Protein AF-Q3MB25-F1 (afdb_monomer)

pLDDT: mean 75.44, std 18.16, range [34.62, 94.38]

Mean predicted aligned error: 10.09 Å

Solvent-accessible surface area (backbone atoms only — not comparable to full-atom values): 7029 Å² total; per-residue (Å²): 132,76,85,50,101,57,42,62,75,59,91,94,47,81,44,76,67,53,75,90,72,52,74,90,86,73,50,79,89,77,48,92,72,77,48,47,64,58,55,35,47,52,38,37,42,17,49,75,78,54,63,23,58,60,38,27,6,58,48,37,59,70,45,51,79,49,38,59,51,14,46,55,48,26,54,54,50,20,56,52,20,60,78,68,69,37,58,73,62,20,53,51,26,43,50,50,59,70,45,37,70,59,19,53,51,52,18,51,54,53,56,63,66,65,69,73,78,83,79,78,126

Secondary structure (DSSP, 8-state):
---BTTEEEETTEEEEPPGGGS-TT--TTT-TT--HHHHHHHHHHHHHHSSTHHHHHHHHHHHTHHHHHHHHHHHHHHHHHHHHT-HHHHHHHHHHHHHHHHHHHHHHHHHHTSSSTTS--

Organism: Trichormus variabilis (strain ATCC 29413 / PCC 7937) (NCBI:txid240292)

Nearest PDB structures (foldseek):
  8gjg-assembly1_A  TM=4.219E-01  e=2.592E+00  synthetic construct
  8xyv-assembly2_B  TM=5.209E-01  e=5.152E+00  synthetic construct

Foldseek 3Di:
DDPPVQWDDDPNDTDGDDLVSDDPPDDLVPDPSDDLVVLLSQLLCCCPPNVRLLSSLVSCLRCPPSNVVNLVVLVVVLVVCVVVVVVVSNVSSVSCNVSVVVSPVSNVVVVVVPPDPVPPD

Radius of gyration: 15.9 Å; Cα contacts (8 Å, |Δi|>4): 115; chains: 1; bounding box: 48×32×44 Å

Sequence (121 aa):
MVDAGILTAKAGKVRLLRRNELPTDWNPQTDNRLPVWEATQHMIRELQDGAGNQGAANLLCQLGTIGEAARELAYRLYNICDRKGWAAEGVAYNSLVISWPEISRLSAETQEKTPVQMALL

Structure (mmCIF, N/CA/C/O backbone):
data_AF-Q3MB25-F1
#
_entry.id   AF-Q3MB25-F1
#
loop_
_atom_site.group_PDB
_atom_site.id
_atom_site.type_symbol
_atom_site.label_atom_id
_atom_site.label_alt_id
_atom_site.label_comp_id
_atom_site.label_asym_id
_atom_site.label_entity_id
_atom_site.label_seq_id
_atom_site.pdbx_PDB_ins_code
_atom_site.Cartn_x
_atom_site.Cartn_y
_atom_site.Cartn_z
_atom_site.occupancy
_atom_site.B_iso_or_equiv
_atom_site.auth_seq_id
_atom_site.auth_comp_id
_atom_site.auth_asym_id
_atom_site.auth_atom_id
_atom_site.pdbx_PDB_model_num
ATOM 1 N N . MET A 1 1 ? -10.160 -21.891 -18.064 1.00 39.44 1 MET A N 1
ATOM 2 C CA . MET A 1 1 ? -9.517 -20.561 -18.027 1.00 39.44 1 MET A CA 1
ATOM 3 C C . MET A 1 1 ? -9.598 -20.105 -16.584 1.00 39.44 1 MET A C 1
ATOM 5 O O . MET A 1 1 ? -10.708 -20.038 -16.076 1.00 39.44 1 MET A O 1
ATOM 9 N N . VAL A 1 2 ? -8.471 -19.989 -15.877 1.00 36.84 2 VAL A N 1
ATOM 10 C CA . VAL A 1 2 ? -8.494 -19.672 -14.440 1.00 36.84 2 VAL A CA 1
ATOM 11 C C . VAL A 1 2 ? -8.505 -18.155 -14.315 1.00 36.84 2 VAL A C 1
ATOM 13 O O . VAL A 1 2 ? -7.462 -17.518 -14.416 1.00 36.84 2 VAL A O 1
ATOM 16 N N . ASP A 1 3 ? -9.703 -17.593 -14.200 1.00 41.19 3 ASP A N 1
ATOM 17 C CA . ASP A 1 3 ? -9.914 -16.169 -13.962 1.00 41.19 3 ASP A CA 1
ATOM 18 C C . ASP A 1 3 ? -9.861 -15.922 -12.447 1.00 41.19 3 ASP A C 1
ATOM 20 O O . ASP A 1 3 ? -10.858 -15.916 -11.719 1.00 41.19 3 ASP A O 1
ATOM 24 N N . ALA A 1 4 ? -8.633 -15.864 -11.940 1.00 43.25 4 ALA A N 1
ATOM 25 C CA . ALA A 1 4 ? -8.349 -15.189 -10.688 1.00 43.25 4 ALA A CA 1
ATOM 26 C C . ALA A 1 4 ? -7.919 -13.785 -11.107 1.00 43.25 4 ALA A C 1
ATOM 28 O O . ALA A 1 4 ? -6.877 -13.680 -11.753 1.00 43.25 4 ALA A O 1
ATOM 29 N N . GLY A 1 5 ? -8.719 -12.756 -10.800 1.00 50.81 5 GLY A N 1
ATOM 30 C CA . GLY A 1 5 ? -8.612 -11.345 -11.230 1.00 50.81 5 GLY A CA 1
ATOM 31 C C . GLY A 1 5 ? -7.305 -10.597 -10.916 1.00 50.81 5 GLY A C 1
ATOM 32 O O . GLY A 1 5 ? -7.287 -9.383 -10.860 1.00 50.81 5 GLY A O 1
ATOM 33 N N . ILE A 1 6 ? -6.209 -11.333 -10.750 1.00 47.66 6 ILE A N 1
ATOM 34 C CA . ILE A 1 6 ? -4.871 -10.960 -10.302 1.00 47.66 6 ILE A CA 1
ATOM 35 C C . ILE A 1 6 ? -3.826 -11.453 -11.324 1.00 47.66 6 ILE A C 1
ATOM 37 O O . ILE A 1 6 ? -2.715 -10.926 -11.415 1.00 47.66 6 ILE A O 1
ATOM 41 N N . LEU A 1 7 ? -4.168 -12.496 -12.094 1.00 43.69 7 LEU A N 1
ATOM 42 C CA . LEU A 1 7 ? -3.242 -13.295 -12.891 1.00 43.69 7 LEU A CA 1
ATOM 43 C C . LEU A 1 7 ? -3.842 -13.580 -14.269 1.00 43.69 7 LEU A C 1
ATOM 45 O O . LEU A 1 7 ? -4.675 -14.469 -14.430 1.00 43.69 7 LEU A O 1
ATOM 49 N N . THR A 1 8 ? -3.352 -12.904 -15.310 1.00 45.50 8 THR A N 1
ATOM 50 C CA . THR A 1 8 ? -3.580 -13.388 -16.679 1.00 45.50 8 THR A CA 1
ATOM 51 C C . THR A 1 8 ? -2.551 -14.477 -16.986 1.00 45.50 8 THR A C 1
ATOM 53 O O . THR A 1 8 ? -1.410 -14.186 -17.345 1.00 45.50 8 THR A O 1
ATOM 56 N N . ALA A 1 9 ? -2.933 -15.747 -16.843 1.00 39.28 9 ALA A N 1
ATOM 57 C CA . ALA A 1 9 ? 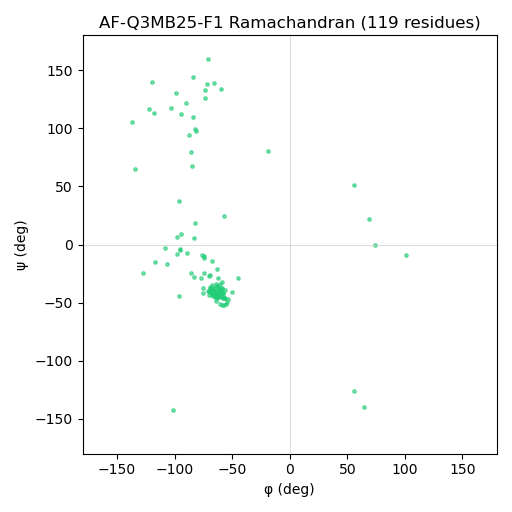-2.116 -16.868 -17.305 1.00 39.28 9 ALA A CA 1
ATOM 58 C C . ALA A 1 9 ? -2.353 -17.088 -18.809 1.00 39.28 9 ALA A C 1
ATOM 60 O O . ALA A 1 9 ? -3.338 -17.708 -19.213 1.00 39.28 9 ALA A O 1
ATOM 61 N N . LYS A 1 10 ? -1.448 -16.585 -19.658 1.00 39.16 10 LYS A N 1
ATOM 62 C CA . LYS A 1 10 ? -1.439 -16.890 -21.098 1.00 39.16 10 LYS A CA 1
ATOM 63 C C . LYS A 1 10 ? -0.085 -17.504 -21.463 1.00 39.16 10 LYS A C 1
ATOM 65 O O . LYS A 1 10 ? 0.950 -16.863 -21.314 1.00 39.16 10 LYS A O 1
ATOM 70 N N . ALA A 1 11 ? -0.105 -18.761 -21.915 1.00 41.12 11 ALA A N 1
ATOM 71 C CA . ALA A 1 11 ? 1.060 -19.493 -22.429 1.00 41.12 11 ALA A CA 1
ATOM 72 C C . ALA A 1 11 ? 2.276 -19.577 -21.471 1.00 41.12 11 ALA A C 1
ATOM 74 O O . ALA A 1 11 ? 3.397 -19.249 -21.849 1.00 41.12 11 ALA A O 1
ATOM 75 N N . GLY A 1 12 ? 2.070 -19.997 -20.215 1.00 41.69 12 GLY A N 1
ATOM 76 C CA . GLY A 1 12 ? 3.169 -20.286 -19.275 1.00 41.69 12 GLY A CA 1
ATOM 77 C C . GLY A 1 12 ? 3.901 -19.064 -18.698 1.00 41.69 12 GLY A C 1
ATOM 78 O O . GLY A 1 12 ? 4.791 -19.230 -17.868 1.00 41.69 12 GLY A O 1
ATOM 79 N N . LYS A 1 13 ? 3.516 -17.839 -19.079 1.00 34.62 13 LYS A N 1
ATOM 80 C CA . LYS A 1 13 ? 3.982 -16.597 -18.450 1.00 34.62 13 LYS A CA 1
ATOM 81 C C . LYS A 1 13 ? 2.898 -16.041 -17.543 1.00 34.62 13 LYS A C 1
ATOM 83 O O . LYS A 1 13 ? 1.810 -15.687 -17.991 1.00 34.62 13 LYS A O 1
ATOM 88 N N . VAL A 1 14 ? 3.227 -15.965 -16.263 1.00 50.16 14 VAL A N 1
ATOM 89 C CA . VAL A 1 14 ? 2.407 -15.323 -15.245 1.00 50.16 14 VAL A CA 1
ATOM 90 C C . VAL A 1 14 ? 2.821 -13.856 -15.169 1.00 50.16 14 VAL A C 1
ATOM 92 O O . VAL A 1 14 ? 3.995 -13.563 -14.944 1.00 50.16 14 VAL A O 1
ATOM 95 N N . ARG A 1 15 ? 1.879 -12.933 -15.386 1.00 56.44 15 ARG A N 1
ATOM 96 C CA . ARG A 1 15 ? 2.093 -11.495 -15.168 1.00 56.44 15 ARG A CA 1
ATOM 97 C C . ARG A 1 15 ? 1.110 -10.980 -14.122 1.00 56.44 15 ARG A C 1
ATOM 99 O O . ARG A 1 15 ? -0.054 -11.372 -14.142 1.00 56.44 15 ARG A O 1
ATOM 106 N N . LEU A 1 16 ? 1.595 -10.102 -13.251 1.00 59.94 16 LEU A N 1
ATOM 107 C CA . LEU A 1 16 ? 0.755 -9.300 -12.365 1.00 59.94 16 LEU A CA 1
ATOM 108 C C . LEU A 1 16 ? 0.034 -8.237 -13.200 1.00 59.94 16 LEU A C 1
ATOM 110 O O . LEU A 1 16 ? 0.642 -7.644 -14.098 1.00 59.94 16 LEU A O 1
ATOM 114 N N . LEU A 1 17 ? -1.250 -8.021 -12.918 1.00 62.03 17 LEU A N 1
ATOM 115 C CA . LEU A 1 17 ? -2.011 -6.914 -13.495 1.00 62.03 17 LEU A CA 1
ATOM 116 C C . LEU A 1 17 ? -1.454 -5.577 -13.003 1.00 62.03 17 LEU A C 1
ATOM 118 O O . LEU A 1 17 ? -1.100 -5.440 -11.831 1.00 62.03 17 LEU A O 1
ATOM 122 N N . ARG A 1 18 ? -1.371 -4.592 -13.898 1.00 64.88 18 ARG A N 1
ATOM 123 C CA . ARG A 1 18 ? -0.976 -3.221 -13.550 1.00 64.88 18 ARG A CA 1
ATOM 124 C C . ARG A 1 18 ? -2.086 -2.536 -12.758 1.00 64.88 18 ARG A C 1
ATOM 126 O O . ARG A 1 18 ? -3.249 -2.899 -12.886 1.00 64.88 18 ARG A O 1
ATOM 133 N N . ARG A 1 19 ? -1.744 -1.475 -12.020 1.00 67.38 19 ARG A N 1
ATOM 134 C CA . ARG A 1 19 ? -2.714 -0.672 -11.252 1.00 67.38 19 ARG A CA 1
ATOM 135 C C . ARG A 1 19 ? -3.922 -0.224 -12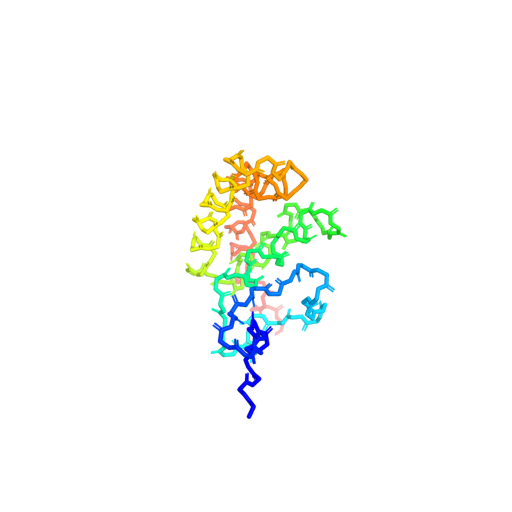.082 1.00 67.38 19 ARG A C 1
ATOM 137 O O . ARG A 1 19 ? -5.044 -0.307 -11.612 1.00 67.38 19 ARG A O 1
ATOM 144 N N . ASN A 1 20 ? -3.691 0.176 -13.333 1.00 64.88 20 ASN A N 1
ATOM 145 C CA . ASN A 1 20 ? -4.741 0.638 -14.249 1.00 64.88 20 ASN A CA 1
ATOM 146 C C . ASN A 1 20 ? -5.626 -0.495 -14.800 1.00 64.88 20 ASN A C 1
ATOM 148 O O . ASN A 1 20 ? -6.624 -0.221 -15.455 1.00 64.88 20 ASN A O 1
ATOM 152 N N . GLU A 1 21 ? -5.233 -1.754 -14.600 1.00 63.66 21 GLU A N 1
ATOM 153 C CA . GLU A 1 21 ? -6.000 -2.940 -14.996 1.00 63.66 21 GLU A CA 1
ATOM 154 C C . GLU A 1 21 ? -6.850 -3.480 -13.826 1.00 63.66 21 GLU A C 1
ATOM 156 O O . GLU A 1 21 ? -7.606 -4.428 -14.027 1.00 63.66 21 GLU A O 1
ATOM 161 N N . LEU A 1 22 ? -6.736 -2.904 -12.619 1.00 67.12 22 LEU A N 1
ATOM 162 C CA . LEU A 1 22 ? -7.489 -3.344 -11.444 1.00 67.12 22 LEU A CA 1
ATOM 163 C C . LEU A 1 22 ? -8.899 -2.728 -11.395 1.00 67.12 22 LEU A C 1
ATOM 165 O O . LEU A 1 22 ? -9.070 -1.563 -11.772 1.00 67.12 22 LEU A O 1
ATOM 169 N N . PRO A 1 23 ? -9.910 -3.477 -10.907 1.00 66.38 23 PRO A N 1
ATOM 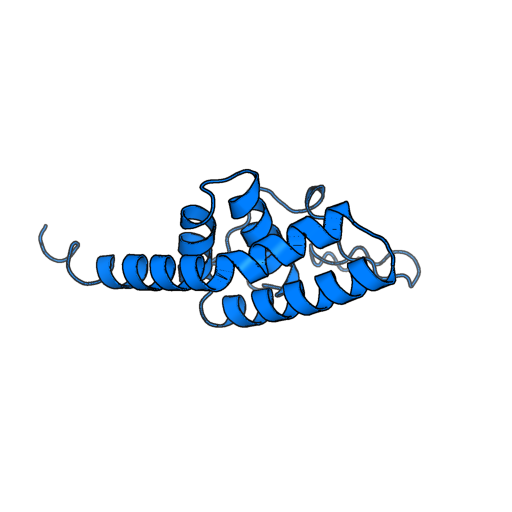170 C CA . PRO A 1 23 ? -11.271 -2.972 -10.761 1.00 66.38 23 PRO A CA 1
ATOM 171 C C . PRO A 1 23 ? -11.311 -1.757 -9.840 1.00 66.38 23 PRO A C 1
ATOM 173 O O . PRO A 1 23 ? -10.741 -1.769 -8.753 1.00 66.38 23 PRO A O 1
ATOM 176 N N . THR A 1 24 ? -12.016 -0.700 -10.237 1.00 65.25 24 THR A N 1
ATOM 177 C CA . THR A 1 24 ? -12.077 0.513 -9.416 1.00 65.25 24 THR A CA 1
ATOM 178 C C . THR A 1 24 ? -12.966 0.377 -8.181 1.00 65.25 24 THR A C 1
ATOM 180 O O . THR A 1 24 ? -12.724 1.096 -7.211 1.00 65.25 24 THR A O 1
ATOM 183 N N . ASP A 1 25 ? -13.938 -0.538 -8.236 1.00 66.69 25 ASP A N 1
ATOM 184 C CA . ASP A 1 25 ? -14.971 -0.845 -7.230 1.00 66.69 25 ASP A CA 1
ATOM 185 C C . ASP A 1 25 ? -14.560 -2.035 -6.337 1.00 66.69 25 ASP A C 1
ATOM 187 O O . ASP A 1 25 ? -15.334 -2.937 -6.027 1.00 66.69 25 ASP A O 1
ATOM 191 N N . TRP A 1 26 ? -13.271 -2.119 -6.010 1.00 71.38 26 TRP A N 1
ATOM 192 C CA . TRP A 1 26 ? -12.763 -3.214 -5.192 1.00 71.38 26 TRP A CA 1
ATOM 193 C C . TRP A 1 26 ? -13.194 -3.045 -3.737 1.00 71.38 26 TRP A C 1
ATOM 195 O O . TRP A 1 26 ? -12.935 -2.009 -3.120 1.00 71.38 26 TRP A O 1
ATOM 205 N N . ASN A 1 27 ? -13.819 -4.088 -3.187 1.00 65.50 27 ASN A N 1
ATOM 206 C CA . ASN A 1 27 ? -14.251 -4.128 -1.799 1.00 65.50 27 ASN A CA 1
ATOM 207 C C . ASN A 1 27 ? -13.530 -5.264 -1.050 1.00 65.50 27 ASN A C 1
ATOM 209 O O . ASN A 1 27 ? -13.804 -6.443 -1.311 1.00 65.50 27 ASN A O 1
ATOM 213 N N . PRO A 1 28 ? -12.662 -4.932 -0.077 1.00 67.38 28 PRO A N 1
ATOM 214 C CA . PRO A 1 28 ? -11.894 -5.926 0.661 1.00 67.38 28 PRO A CA 1
ATOM 215 C C . PRO A 1 28 ? -12.750 -6.832 1.562 1.00 67.38 28 PRO A C 1
ATOM 217 O O . PRO A 1 28 ? -12.260 -7.852 2.030 1.00 67.38 28 PRO A O 1
ATOM 220 N N . GLN A 1 29 ? -14.016 -6.486 1.820 1.00 63.53 29 GLN A N 1
ATOM 221 C CA . GLN A 1 29 ? -14.930 -7.281 2.651 1.00 63.53 29 GLN A CA 1
ATOM 222 C C . GLN A 1 29 ? -15.652 -8.389 1.872 1.00 63.53 29 GLN A C 1
ATOM 224 O O . GLN A 1 29 ? -16.100 -9.369 2.464 1.00 63.53 29 GLN A O 1
ATOM 229 N N . THR A 1 30 ? -15.801 -8.238 0.554 1.00 58.47 30 THR A N 1
ATOM 230 C CA . THR A 1 30 ? -16.538 -9.192 -0.295 1.00 58.47 30 THR A CA 1
ATOM 231 C C . THR A 1 30 ? -15.624 -10.036 -1.171 1.00 58.47 30 THR A C 1
ATOM 233 O O . THR A 1 30 ? -16.051 -11.067 -1.695 1.00 58.47 30 THR A O 1
ATOM 236 N N . ASP A 1 31 ? -14.375 -9.609 -1.346 1.00 62.81 31 ASP A N 1
ATOM 237 C CA . ASP A 1 31 ? -13.392 -10.372 -2.093 1.00 62.81 31 ASP A CA 1
ATOM 238 C C . ASP A 1 31 ? -12.735 -11.419 -1.188 1.00 62.81 31 ASP A C 1
ATOM 240 O O . ASP A 1 31 ? -11.961 -11.105 -0.294 1.00 62.81 31 ASP A O 1
ATOM 244 N N . ASN A 1 32 ? -13.042 -12.695 -1.414 1.00 55.53 32 ASN A N 1
ATOM 245 C CA . ASN A 1 32 ? -12.470 -13.801 -0.641 1.00 55.53 32 ASN A CA 1
ATOM 246 C C . ASN A 1 32 ? -11.082 -14.235 -1.168 1.00 55.53 32 ASN A C 1
ATOM 248 O O . ASN A 1 32 ? -10.552 -15.266 -0.749 1.00 55.53 32 ASN A O 1
ATOM 252 N N . ARG A 1 33 ? -10.521 -13.505 -2.147 1.00 57.47 33 ARG A N 1
ATOM 253 C CA . ARG A 1 33 ? -9.262 -13.828 -2.839 1.00 57.47 33 ARG A CA 1
ATOM 254 C C . ARG A 1 33 ? -8.102 -12.904 -2.468 1.00 57.47 33 ARG A C 1
ATOM 256 O O . ARG A 1 33 ? -7.011 -13.189 -2.955 1.00 57.47 33 ARG A O 1
ATOM 263 N N . LEU A 1 34 ? -8.328 -11.881 -1.624 1.00 64.25 34 LEU A N 1
ATOM 264 C CA . LEU A 1 34 ? -7.411 -10.813 -1.164 1.00 64.25 34 LEU A CA 1
ATOM 265 C C . LEU A 1 34 ? -5.918 -11.126 -1.355 1.00 64.25 34 LEU A C 1
ATOM 267 O O . LEU A 1 34 ? -5.220 -11.504 -0.405 1.00 64.25 34 LEU A O 1
ATOM 271 N N . PRO A 1 35 ? -5.369 -10.950 -2.565 1.00 71.50 35 PRO A N 1
ATOM 272 C CA . PRO A 1 35 ? -3.941 -10.998 -2.713 1.00 71.50 35 PRO A CA 1
ATOM 273 C C . PRO A 1 35 ? -3.418 -9.699 -2.114 1.00 71.50 35 PRO A C 1
ATOM 275 O O . PRO A 1 35 ? -3.861 -8.597 -2.431 1.00 71.50 35 PRO A O 1
ATOM 278 N N . VAL A 1 36 ? -2.399 -9.823 -1.284 1.00 80.25 36 VAL A N 1
ATOM 279 C CA . VAL A 1 36 ? -1.626 -8.698 -0.750 1.00 80.25 36 VAL A CA 1
ATOM 280 C C . VAL A 1 36 ? -1.274 -7.658 -1.838 1.00 80.25 36 VAL A C 1
ATOM 282 O O . VAL A 1 36 ? -1.203 -6.468 -1.560 1.00 80.25 36 VAL A O 1
ATOM 285 N N . TRP A 1 37 ? -1.137 -8.094 -3.098 1.00 82.44 37 TRP A N 1
ATOM 286 C CA . TRP A 1 37 ? -0.966 -7.242 -4.277 1.00 82.44 37 TRP A CA 1
ATOM 287 C C . TRP A 1 37 ? -2.080 -6.211 -4.502 1.00 82.44 37 TRP A C 1
ATOM 289 O O . TRP A 1 37 ? -1.773 -5.036 -4.688 1.00 82.44 37 TRP A O 1
ATOM 299 N N . GLU A 1 38 ? -3.348 -6.622 -4.514 1.00 83.50 38 GLU A N 1
ATOM 300 C CA . GLU A 1 38 ? -4.470 -5.708 -4.775 1.00 83.50 38 GLU A CA 1
ATOM 301 C C . GLU A 1 38 ? -4.569 -4.672 -3.663 1.00 83.50 38 GLU A C 1
ATOM 303 O O . GLU A 1 38 ? -4.643 -3.477 -3.945 1.00 83.50 38 GLU A O 1
ATOM 308 N N . ALA A 1 39 ? -4.428 -5.114 -2.410 1.00 86.56 39 ALA A N 1
ATOM 309 C CA . ALA A 1 39 ? -4.356 -4.228 -1.257 1.00 86.56 39 ALA A CA 1
ATOM 310 C C . ALA A 1 39 ? -3.253 -3.171 -1.427 1.00 86.56 39 ALA A C 1
ATOM 312 O O . ALA A 1 39 ? -3.526 -1.977 -1.309 1.00 86.56 39 ALA A O 1
ATOM 313 N N . THR A 1 40 ? -2.032 -3.578 -1.795 1.00 90.19 40 THR A N 1
ATOM 314 C CA . THR A 1 40 ? -0.936 -2.637 -2.071 1.00 90.19 40 THR A CA 1
ATOM 315 C C . THR A 1 40 ? -1.317 -1.624 -3.152 1.00 90.19 40 THR A C 1
ATOM 317 O O . THR A 1 40 ? -1.088 -0.428 -2.978 1.00 90.19 40 THR A O 1
ATOM 320 N N . GLN A 1 41 ? -1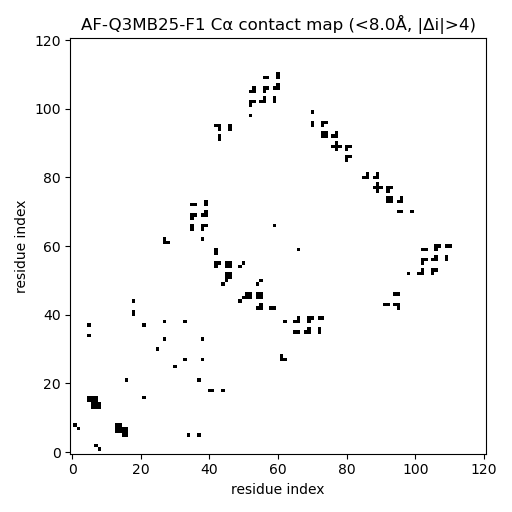.909 -2.064 -4.265 1.00 89.06 41 GLN A N 1
ATOM 321 C CA . GLN A 1 41 ? -2.256 -1.162 -5.366 1.00 89.06 41 GLN A CA 1
ATOM 322 C C . GLN A 1 41 ? -3.382 -0.190 -5.005 1.00 89.06 41 GLN A C 1
ATOM 324 O O . GLN A 1 41 ? -3.278 0.993 -5.333 1.00 89.06 41 GLN A O 1
ATOM 329 N N . HIS A 1 42 ? -4.416 -0.651 -4.300 1.00 88.62 42 HIS A N 1
ATOM 330 C CA . HIS A 1 42 ? -5.518 0.197 -3.852 1.00 88.62 42 HIS A CA 1
ATOM 331 C C . HIS A 1 42 ? -5.069 1.219 -2.808 1.00 88.62 42 HIS A C 1
ATOM 333 O O . HIS A 1 42 ? -5.435 2.384 -2.926 1.00 88.62 42 HIS A O 1
ATOM 339 N N . MET A 1 43 ? -4.199 0.846 -1.863 1.00 90.19 43 MET A N 1
ATOM 340 C CA . MET A 1 43 ? -3.629 1.810 -0.912 1.00 90.19 43 MET A CA 1
ATOM 341 C C . MET A 1 43 ? -2.819 2.900 -1.618 1.00 90.19 43 MET A C 1
ATOM 343 O O . MET A 1 43 ? -2.939 4.075 -1.282 1.00 90.19 43 MET A O 1
ATOM 347 N N . ILE A 1 44 ? -2.019 2.538 -2.625 1.00 90.50 44 ILE A N 1
ATOM 348 C CA . ILE A 1 44 ? -1.259 3.538 -3.380 1.00 90.50 44 ILE A CA 1
ATOM 349 C C . ILE A 1 44 ? -2.190 4.416 -4.229 1.00 90.50 44 ILE A C 1
ATOM 351 O O . ILE A 1 44 ? -1.939 5.613 -4.358 1.00 90.50 44 ILE A O 1
ATOM 355 N N . ARG A 1 45 ? -3.264 3.851 -4.793 1.00 89.94 45 ARG A N 1
ATOM 356 C CA . ARG A 1 45 ? -4.280 4.633 -5.507 1.00 89.94 45 ARG A CA 1
ATOM 357 C C . ARG A 1 45 ? -4.944 5.650 -4.582 1.00 89.94 45 ARG A C 1
ATOM 359 O O . ARG A 1 45 ? -5.041 6.810 -4.955 1.00 89.94 45 ARG A O 1
ATOM 366 N N . GLU A 1 46 ? -5.327 5.256 -3.369 1.00 91.62 46 GLU A N 1
ATOM 367 C CA . GLU A 1 46 ? -5.877 6.192 -2.379 1.00 91.62 46 GLU A CA 1
ATOM 368 C C . GLU A 1 46 ? -4.891 7.318 -2.041 1.00 91.62 46 GLU A C 1
ATOM 370 O O . GLU A 1 46 ? -5.296 8.473 -1.924 1.00 91.62 46 GLU A O 1
ATOM 375 N N . LEU A 1 47 ? -3.593 7.005 -1.954 1.00 88.88 47 LEU A N 1
ATOM 376 C CA . LEU A 1 47 ? -2.549 7.999 -1.695 1.00 88.88 47 LEU A CA 1
ATOM 377 C C . LEU A 1 47 ? -2.339 9.004 -2.834 1.00 88.88 47 LEU A C 1
ATOM 379 O O . LEU A 1 47 ? -1.985 10.145 -2.552 1.00 88.88 47 LEU A O 1
ATOM 383 N N . GLN A 1 48 ? -2.490 8.586 -4.093 1.00 88.50 48 GLN A N 1
ATOM 384 C CA . GLN A 1 48 ? -2.194 9.431 -5.259 1.00 88.50 48 GLN A CA 1
ATOM 385 C C . GLN A 1 48 ? -3.432 10.131 -5.820 1.00 88.50 48 GLN A C 1
ATOM 387 O O . GLN A 1 48 ? -3.374 11.320 -6.121 1.00 88.50 48 GLN A O 1
ATOM 392 N N . ASP A 1 49 ? -4.536 9.396 -5.935 1.00 87.25 49 ASP A N 1
ATOM 393 C CA . ASP A 1 49 ? -5.738 9.815 -6.661 1.00 87.25 49 ASP A CA 1
ATOM 394 C C . ASP A 1 49 ? -6.970 9.956 -5.746 1.00 87.25 49 ASP A C 1
ATOM 396 O O . ASP A 1 49 ? -7.981 10.525 -6.156 1.00 87.25 49 ASP A O 1
ATOM 400 N N . GLY A 1 50 ? -6.915 9.403 -4.530 1.00 86.50 50 GLY A N 1
ATOM 401 C CA . GLY A 1 50 ? -8.029 9.366 -3.580 1.00 86.50 50 GLY A CA 1
ATOM 402 C C . GLY A 1 50 ? -7.926 10.414 -2.472 1.00 86.50 50 GLY A C 1
ATOM 403 O O . GLY A 1 50 ? -7.490 11.545 -2.676 1.00 86.50 50 GLY A O 1
ATOM 404 N N . ALA A 1 51 ? -8.334 10.033 -1.259 1.00 86.06 51 ALA A N 1
ATOM 405 C CA . ALA A 1 51 ? -8.325 10.921 -0.090 1.00 86.06 51 ALA A CA 1
ATOM 406 C C . ALA A 1 51 ? -6.950 11.019 0.611 1.00 86.06 51 ALA A C 1
ATOM 408 O O . ALA A 1 51 ? -6.864 11.398 1.784 1.00 86.06 51 ALA A O 1
ATOM 409 N N . GLY A 1 52 ? -5.866 10.641 -0.070 1.00 90.88 52 GLY A N 1
ATOM 410 C CA . GLY A 1 52 ? -4.513 10.663 0.473 1.00 90.88 52 GLY A CA 1
ATOM 411 C C . GLY A 1 52 ? -4.343 9.689 1.642 1.00 90.88 52 GLY A C 1
ATOM 412 O O . GLY A 1 52 ? -4.878 8.578 1.645 1.00 90.88 52 GLY A O 1
ATOM 413 N N . ASN A 1 53 ? -3.609 10.120 2.673 1.00 92.12 53 ASN A N 1
ATOM 414 C CA . ASN A 1 53 ? -3.331 9.298 3.857 1.00 92.12 53 ASN A CA 1
ATOM 415 C C . ASN A 1 53 ? -4.614 8.841 4.573 1.00 92.12 53 ASN A C 1
ATOM 417 O O . ASN A 1 53 ? -4.646 7.734 5.103 1.00 92.12 53 ASN A O 1
ATOM 421 N N . GLN A 1 54 ? -5.681 9.649 4.552 1.00 90.56 54 GLN A N 1
ATOM 422 C CA . GLN A 1 54 ? -6.952 9.301 5.192 1.00 90.56 54 GLN A CA 1
ATOM 423 C C . GLN A 1 54 ? -7.688 8.179 4.443 1.00 90.56 54 GLN A C 1
ATOM 425 O O . GLN A 1 54 ? -8.233 7.277 5.076 1.00 90.56 54 GLN A O 1
ATOM 430 N N . GLY A 1 55 ? -7.682 8.202 3.105 1.00 89.81 55 GLY A N 1
ATOM 431 C CA . GLY A 1 55 ? -8.269 7.133 2.286 1.00 89.81 55 GLY A CA 1
ATOM 432 C C . GLY A 1 55 ? -7.536 5.808 2.486 1.00 89.81 55 GLY A C 1
ATOM 433 O O . GLY A 1 55 ? -8.154 4.777 2.753 1.00 89.81 55 GLY A O 1
ATOM 434 N N . ALA A 1 56 ? -6.202 5.859 2.481 1.00 92.25 56 ALA A N 1
ATOM 435 C CA . ALA A 1 56 ? -5.369 4.697 2.765 1.00 92.25 56 ALA A CA 1
ATOM 436 C C . ALA A 1 56 ? -5.558 4.167 4.199 1.00 92.25 56 ALA A C 1
ATOM 438 O O . ALA A 1 56 ? -5.551 2.955 4.398 1.00 92.25 56 ALA A O 1
ATOM 439 N N . ALA A 1 57 ? -5.772 5.044 5.184 1.00 92.44 57 ALA A N 1
ATOM 440 C CA . ALA A 1 57 ? -6.042 4.661 6.571 1.00 92.44 57 ALA A CA 1
ATOM 441 C C . ALA A 1 57 ? -7.400 3.967 6.732 1.00 92.44 57 ALA A C 1
ATOM 443 O O . ALA A 1 57 ? -7.488 2.924 7.375 1.00 92.44 57 ALA A O 1
ATOM 444 N N . ASN A 1 58 ? -8.445 4.488 6.083 1.00 90.25 58 ASN A N 1
ATOM 445 C CA . ASN A 1 58 ? -9.759 3.843 6.062 1.00 90.25 58 ASN A CA 1
ATOM 446 C C . ASN A 1 58 ? -9.687 2.451 5.420 1.00 90.25 58 ASN A C 1
ATOM 448 O O . ASN A 1 58 ? -10.348 1.518 5.878 1.00 90.25 58 ASN A O 1
ATOM 452 N N . LEU A 1 59 ? -8.873 2.304 4.371 1.00 89.25 59 LEU A N 1
ATOM 453 C CA . LEU A 1 59 ? -8.637 1.014 3.735 1.00 89.25 59 LEU A CA 1
ATOM 454 C C . LEU A 1 59 ? -7.839 0.077 4.653 1.00 89.25 59 LEU A C 1
ATOM 456 O O . LEU A 1 59 ? -8.185 -1.094 4.772 1.00 89.25 59 LEU A O 1
ATOM 460 N N . LEU A 1 60 ? -6.829 0.587 5.366 1.00 90.56 60 LEU A N 1
ATOM 461 C CA . LEU A 1 60 ? -6.059 -0.179 6.350 1.00 90.56 60 LEU A CA 1
ATOM 462 C C . LEU A 1 60 ? -6.951 -0.743 7.469 1.00 90.56 60 LEU A C 1
ATOM 464 O O . LEU A 1 60 ? -6.827 -1.925 7.794 1.00 90.56 60 LEU A O 1
ATOM 468 N N . CYS A 1 61 ? -7.908 0.041 7.981 1.00 89.25 61 CYS A N 1
ATOM 469 C CA . CYS A 1 61 ? -8.907 -0.439 8.944 1.00 89.25 61 CYS A CA 1
ATOM 470 C C . CYS A 1 61 ? -9.697 -1.647 8.421 1.00 89.25 61 CYS A C 1
ATOM 472 O O . CYS A 1 61 ? -9.988 -2.567 9.181 1.00 89.25 61 CYS A O 1
ATOM 474 N N . GLN A 1 62 ? -10.045 -1.651 7.131 1.00 85.81 62 GLN A N 1
ATOM 475 C CA . GLN A 1 62 ? -10.799 -2.743 6.508 1.00 85.81 62 GLN A CA 1
ATOM 476 C C . GLN A 1 62 ? -9.926 -3.971 6.214 1.00 85.81 62 GLN A C 1
ATOM 478 O O . GLN A 1 62 ? -10.435 -5.090 6.199 1.00 85.81 62 GLN A O 1
ATOM 483 N N . LEU A 1 63 ? -8.627 -3.768 5.973 1.00 84.81 63 LEU A N 1
ATOM 484 C CA . LEU A 1 63 ? -7.668 -4.822 5.626 1.00 84.81 63 LEU A CA 1
ATOM 485 C C . LEU A 1 63 ? -7.112 -5.572 6.842 1.00 84.81 63 LEU A C 1
ATOM 487 O O . LEU A 1 63 ? -6.707 -6.730 6.715 1.00 84.81 63 LEU A O 1
ATOM 491 N N . GLY A 1 64 ? -7.040 -4.925 8.007 1.00 83.50 64 GLY A N 1
ATOM 492 C CA . GLY A 1 64 ? -6.482 -5.523 9.219 1.00 83.50 64 GLY A CA 1
ATOM 493 C C . GLY A 1 64 ? -5.052 -6.038 9.010 1.00 83.50 64 GLY A C 1
ATOM 494 O O . GLY A 1 64 ? -4.173 -5.311 8.544 1.00 83.50 64 GLY A O 1
ATOM 495 N N . THR A 1 65 ? -4.807 -7.315 9.322 1.00 80.56 65 THR A N 1
ATOM 496 C CA . THR A 1 65 ? -3.470 -7.943 9.243 1.00 80.56 65 THR A CA 1
ATOM 497 C C . THR A 1 65 ? -2.881 -7.986 7.829 1.00 80.56 65 THR A C 1
ATOM 499 O O . THR A 1 65 ? -1.662 -8.069 7.677 1.00 80.56 65 THR A O 1
ATOM 502 N N . ILE A 1 66 ? -3.713 -7.883 6.788 1.00 83.62 66 ILE A N 1
ATOM 503 C CA . ILE A 1 66 ? -3.271 -7.859 5.384 1.00 83.62 66 ILE A CA 1
ATOM 504 C C . ILE A 1 66 ? -2.547 -6.549 5.055 1.00 83.62 66 ILE A C 1
ATOM 506 O O . ILE A 1 66 ? -1.665 -6.535 4.195 1.00 83.62 66 ILE A O 1
ATOM 510 N N . GLY A 1 67 ? -2.860 -5.460 5.763 1.00 87.69 67 GLY A N 1
ATOM 511 C CA . GLY A 1 67 ? -2.217 -4.166 5.554 1.00 87.69 67 GLY A CA 1
ATOM 512 C C . GLY A 1 67 ? -0.702 -4.222 5.747 1.00 87.69 67 GLY A C 1
ATOM 513 O O . GLY A 1 67 ? 0.050 -3.746 4.898 1.00 87.69 67 GLY A O 1
ATOM 514 N N . GLU A 1 68 ? -0.228 -4.881 6.805 1.00 88.94 68 GLU A N 1
ATOM 515 C CA . GLU A 1 68 ? 1.215 -5.026 7.039 1.00 88.94 68 GLU A CA 1
ATOM 516 C C . GLU A 1 68 ? 1.899 -5.832 5.930 1.00 88.94 68 GLU A C 1
ATOM 518 O O . GLU A 1 68 ? 2.961 -5.442 5.439 1.00 88.94 68 GLU A O 1
ATOM 523 N N . ALA A 1 69 ? 1.255 -6.897 5.445 1.00 88.56 69 ALA A N 1
ATOM 524 C CA . ALA A 1 69 ? 1.756 -7.636 4.290 1.00 88.56 69 ALA A CA 1
ATOM 525 C C . ALA A 1 69 ? 1.817 -6.744 3.032 1.00 88.56 69 ALA A C 1
ATOM 527 O O . ALA A 1 69 ? 2.763 -6.848 2.246 1.00 88.56 69 ALA A O 1
ATOM 528 N N . ALA A 1 70 ? 0.851 -5.835 2.851 1.00 90.00 70 ALA A N 1
ATOM 529 C CA . ALA A 1 70 ? 0.815 -4.905 1.722 1.00 90.00 70 ALA A CA 1
ATOM 530 C C . ALA A 1 70 ? 1.966 -3.887 1.775 1.00 90.00 70 ALA A C 1
ATOM 532 O O . ALA A 1 70 ? 2.565 -3.585 0.735 1.00 90.00 70 ALA A O 1
ATOM 533 N N . ARG A 1 71 ? 2.332 -3.412 2.974 1.00 92.31 71 ARG A N 1
ATOM 534 C CA . ARG A 1 71 ? 3.529 -2.583 3.187 1.00 92.31 71 ARG A CA 1
ATOM 535 C C . ARG A 1 71 ? 4.807 -3.347 2.865 1.00 92.31 71 ARG A C 1
ATOM 537 O O . ARG A 1 71 ? 5.672 -2.826 2.157 1.00 92.31 71 ARG A O 1
ATOM 544 N N . GLU A 1 72 ? 4.949 -4.567 3.377 1.00 90.81 72 GLU A N 1
ATOM 545 C CA . GLU A 1 72 ? 6.135 -5.387 3.109 1.00 90.81 72 GLU A CA 1
ATOM 546 C C . GLU A 1 72 ? 6.306 -5.660 1.614 1.00 90.81 72 GLU A C 1
ATOM 548 O O . GLU A 1 72 ? 7.422 -5.603 1.083 1.00 90.81 72 GLU A O 1
ATOM 553 N N . LEU A 1 73 ? 5.198 -5.915 0.917 1.00 89.31 73 LEU A N 1
ATOM 554 C CA . LEU A 1 73 ? 5.196 -6.091 -0.526 1.00 89.31 73 LEU A CA 1
ATOM 555 C C . LEU A 1 73 ? 5.637 -4.811 -1.247 1.00 89.31 73 LEU A C 1
ATOM 557 O O . LEU A 1 73 ? 6.509 -4.887 -2.114 1.00 89.31 73 LEU A O 1
ATOM 561 N N . ALA A 1 74 ? 5.120 -3.642 -0.861 1.00 91.56 74 ALA A N 1
ATOM 562 C CA . ALA A 1 74 ? 5.540 -2.361 -1.433 1.00 91.56 74 ALA A CA 1
ATOM 563 C C . ALA A 1 74 ? 7.043 -2.108 -1.255 1.00 91.56 74 ALA A C 1
ATOM 565 O O . ALA A 1 74 ? 7.723 -1.743 -2.213 1.00 91.56 74 ALA A O 1
ATOM 566 N N . TYR A 1 75 ? 7.599 -2.400 -0.077 1.00 90.69 75 TYR A N 1
ATOM 567 C CA . TYR A 1 75 ? 9.038 -2.272 0.160 1.00 90.69 75 TYR A CA 1
ATOM 568 C C . TYR A 1 75 ? 9.872 -3.182 -0.760 1.00 90.69 75 TYR A C 1
ATOM 570 O O . TYR A 1 75 ? 10.877 -2.759 -1.340 1.00 90.69 75 TYR A O 1
ATOM 578 N N . ARG A 1 76 ? 9.449 -4.437 -0.958 1.00 88.56 76 ARG A N 1
ATOM 579 C CA . ARG A 1 76 ? 10.127 -5.365 -1.883 1.00 88.56 76 ARG A CA 1
ATOM 580 C C . ARG A 1 76 ? 10.033 -4.893 -3.334 1.00 88.56 76 ARG A C 1
ATOM 582 O O . ARG A 1 76 ? 11.020 -4.977 -4.065 1.00 88.56 76 ARG A O 1
ATOM 589 N N . LEU A 1 77 ? 8.872 -4.390 -3.746 1.00 86.69 77 LEU A N 1
ATOM 590 C CA . LEU A 1 77 ? 8.640 -3.881 -5.098 1.00 86.69 77 LEU A CA 1
ATOM 591 C C . LEU A 1 77 ? 9.444 -2.616 -5.378 1.00 86.69 77 LEU A C 1
ATOM 593 O O . LEU A 1 77 ? 10.023 -2.512 -6.457 1.00 86.69 77 LEU A O 1
A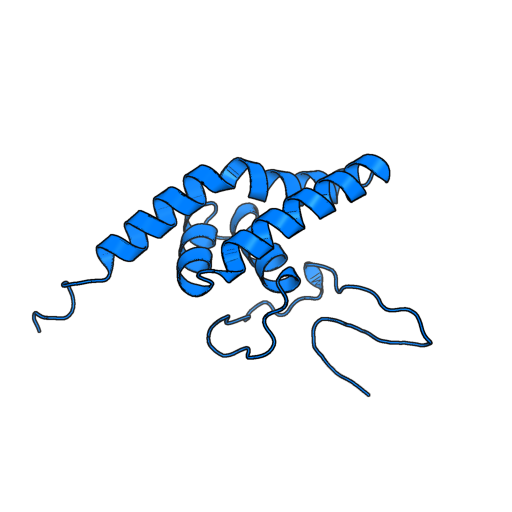TOM 597 N N . TYR A 1 78 ? 9.556 -1.714 -4.403 1.00 88.56 78 TYR A N 1
ATOM 598 C CA . TYR A 1 78 ? 10.435 -0.553 -4.485 1.00 88.56 78 TYR A CA 1
ATOM 599 C C . TYR A 1 78 ? 11.879 -0.973 -4.780 1.00 88.56 78 TYR A C 1
ATOM 601 O O . TYR A 1 78 ? 12.449 -0.532 -5.774 1.00 88.56 78 TYR A O 1
ATOM 609 N N . ASN A 1 79 ? 12.430 -1.916 -4.008 1.00 87.31 79 ASN A N 1
ATOM 610 C CA . ASN A 1 79 ? 13.792 -2.420 -4.220 1.00 87.31 79 ASN A CA 1
ATOM 611 C C . ASN A 1 79 ? 13.989 -3.073 -5.602 1.00 87.31 79 ASN A C 1
ATOM 613 O O . ASN A 1 79 ? 15.066 -2.990 -6.192 1.00 87.31 79 ASN A O 1
ATOM 617 N N . ILE A 1 80 ? 12.964 -3.743 -6.137 1.00 85.75 80 ILE A N 1
ATOM 618 C CA . ILE A 1 80 ? 13.008 -4.306 -7.495 1.00 85.75 80 ILE A CA 1
ATOM 619 C C . ILE A 1 80 ? 12.986 -3.188 -8.542 1.00 85.75 80 ILE A C 1
ATOM 621 O O . ILE A 1 80 ? 13.742 -3.258 -9.511 1.00 85.75 80 ILE A O 1
ATOM 625 N N . CYS A 1 81 ? 12.136 -2.176 -8.359 1.00 86.38 81 CYS A N 1
ATOM 626 C CA . CYS A 1 81 ? 12.035 -1.035 -9.265 1.00 86.38 81 CYS A CA 1
ATOM 627 C C . CYS A 1 81 ? 13.334 -0.227 -9.289 1.00 86.38 81 CYS A C 1
ATOM 629 O O . CYS A 1 81 ? 13.789 0.127 -10.373 1.00 86.38 81 CYS A O 1
ATOM 631 N N . ASP A 1 82 ? 13.955 -0.021 -8.129 1.00 84.19 82 ASP A N 1
ATOM 632 C CA . ASP A 1 82 ? 15.244 0.655 -7.980 1.00 84.19 82 ASP A CA 1
ATOM 633 C C . ASP A 1 82 ? 16.342 -0.067 -8.778 1.00 84.19 82 ASP A C 1
ATOM 635 O O . ASP A 1 82 ? 16.948 0.503 -9.685 1.00 84.19 82 ASP A O 1
ATOM 639 N N . ARG A 1 83 ? 16.480 -1.386 -8.583 1.00 84.75 83 ARG A N 1
ATOM 640 C CA . ARG A 1 83 ? 17.439 -2.217 -9.338 1.00 84.75 83 ARG A CA 1
ATOM 641 C C . ARG A 1 83 ? 17.175 -2.259 -10.842 1.00 84.75 83 ARG A C 1
ATOM 643 O O . ARG A 1 83 ? 18.099 -2.499 -11.615 1.00 84.75 83 ARG A O 1
ATOM 650 N N . LYS A 1 84 ? 15.918 -2.103 -11.264 1.00 81.12 84 LYS A N 1
ATOM 651 C CA . LYS A 1 84 ? 15.509 -2.148 -12.677 1.00 81.12 84 LYS A CA 1
ATOM 652 C C . LYS A 1 84 ? 15.424 -0.773 -13.343 1.00 81.12 84 LYS A C 1
ATOM 654 O O . LYS A 1 84 ? 15.143 -0.718 -14.539 1.00 81.12 84 LYS A O 1
ATOM 659 N N . GLY A 1 85 ? 15.645 0.315 -12.605 1.00 81.62 85 GLY A N 1
ATOM 660 C CA . GLY A 1 85 ? 15.505 1.683 -13.112 1.00 81.62 85 GLY A CA 1
ATOM 661 C C . GLY A 1 85 ? 14.058 2.093 -13.420 1.00 81.62 85 GLY A C 1
ATOM 662 O O . GLY A 1 85 ? 13.825 2.998 -14.218 1.00 81.62 85 GLY A O 1
ATOM 663 N N . TRP A 1 86 ? 13.062 1.437 -12.821 1.00 85.62 86 TRP A N 1
ATOM 664 C CA . TRP A 1 86 ? 11.640 1.751 -13.009 1.00 85.62 86 TRP A CA 1
ATOM 665 C C . TRP A 1 86 ? 11.199 2.877 -12.069 1.00 85.62 86 TRP A C 1
ATOM 667 O O . TRP A 1 86 ? 10.419 2.663 -11.143 1.00 85.62 86 TRP A O 1
ATOM 677 N N . ALA A 1 87 ? 11.718 4.083 -12.305 1.00 82.81 87 ALA A N 1
ATOM 678 C CA . ALA A 1 87 ? 11.590 5.212 -11.381 1.00 82.81 87 ALA A CA 1
ATOM 679 C C . ALA A 1 87 ? 10.133 5.575 -11.035 1.00 82.81 87 ALA A C 1
ATOM 681 O O . ALA A 1 87 ? 9.815 5.735 -9.861 1.00 82.81 87 ALA A O 1
ATOM 682 N N . ALA A 1 88 ? 9.237 5.652 -12.025 1.00 80.06 88 ALA A N 1
ATOM 683 C CA . ALA A 1 88 ? 7.839 6.042 -11.802 1.00 80.06 88 ALA A CA 1
ATOM 684 C C . ALA A 1 88 ? 7.088 5.067 -10.872 1.00 80.06 88 ALA A C 1
ATOM 686 O O . ALA A 1 88 ? 6.404 5.484 -9.940 1.00 80.06 88 ALA A O 1
ATOM 687 N N . GLU A 1 89 ? 7.277 3.764 -11.081 1.00 80.44 89 GLU A N 1
ATOM 688 C CA . GLU A 1 89 ? 6.705 2.719 -10.225 1.00 80.44 89 GLU A CA 1
ATOM 689 C C . GLU A 1 89 ? 7.374 2.704 -8.845 1.00 80.44 89 GLU A C 1
ATOM 691 O O . GLU A 1 89 ? 6.702 2.587 -7.823 1.00 80.44 89 GLU A O 1
ATOM 696 N N . GLY A 1 90 ? 8.696 2.896 -8.797 1.00 86.62 90 GLY A N 1
ATOM 697 C CA . GLY A 1 90 ? 9.453 2.996 -7.551 1.00 86.62 90 GLY A CA 1
ATOM 698 C C . GLY A 1 90 ? 8.933 4.110 -6.643 1.00 86.62 90 GLY A C 1
ATOM 699 O O . GLY A 1 90 ? 8.689 3.865 -5.463 1.00 86.62 90 GLY A O 1
ATOM 700 N N . VAL A 1 91 ? 8.678 5.302 -7.190 1.00 89.62 91 VAL A N 1
ATOM 701 C CA . VAL A 1 91 ? 8.097 6.428 -6.436 1.00 89.62 91 VAL A CA 1
ATOM 702 C C . VAL A 1 91 ? 6.747 6.046 -5.830 1.00 89.62 91 VAL A C 1
ATOM 704 O O . VAL A 1 91 ? 6.495 6.343 -4.663 1.00 89.62 91 VAL A O 1
ATOM 707 N N . ALA A 1 92 ? 5.909 5.336 -6.585 1.00 89.19 92 ALA A N 1
ATOM 708 C CA . ALA A 1 92 ? 4.588 4.922 -6.137 1.00 89.19 92 ALA A CA 1
ATOM 709 C C . ALA A 1 92 ? 4.626 3.905 -4.979 1.00 89.19 92 ALA A C 1
ATOM 711 O O . ALA A 1 92 ? 3.809 3.987 -4.068 1.00 89.19 92 ALA A O 1
ATOM 712 N N . TYR A 1 93 ? 5.560 2.951 -4.989 1.00 91.00 93 TYR A N 1
ATOM 713 C CA . TYR A 1 93 ? 5.717 2.014 -3.867 1.00 91.00 93 TYR A CA 1
ATOM 714 C C . TYR A 1 93 ? 6.389 2.669 -2.659 1.00 91.00 93 TYR A C 1
ATOM 716 O O . TYR A 1 93 ? 6.016 2.397 -1.518 1.00 91.00 93 TYR A O 1
ATOM 724 N N . ASN A 1 94 ? 7.357 3.552 -2.905 1.00 91.12 94 ASN A N 1
ATOM 725 C CA . ASN A 1 94 ? 8.059 4.270 -1.851 1.00 91.12 94 ASN A CA 1
ATOM 726 C C . ASN A 1 94 ? 7.124 5.213 -1.082 1.00 91.12 94 ASN A C 1
ATOM 728 O O . ASN A 1 94 ? 7.233 5.312 0.138 1.00 91.12 94 ASN A O 1
ATOM 732 N N . SER A 1 95 ? 6.172 5.860 -1.763 1.00 92.12 95 SER A N 1
ATOM 733 C CA . SER A 1 95 ? 5.211 6.746 -1.101 1.00 92.12 95 SER A CA 1
ATOM 734 C C . SER A 1 95 ? 4.352 6.009 -0.072 1.00 92.12 95 SER A C 1
ATOM 736 O O . SER A 1 95 ? 4.150 6.538 1.016 1.00 92.12 95 SER A O 1
ATOM 738 N N . LEU A 1 96 ? 3.930 4.766 -0.342 1.00 93.00 96 LEU A N 1
ATOM 739 C CA . LEU A 1 96 ? 3.200 3.960 0.644 1.00 93.00 96 LEU A CA 1
ATOM 740 C C . LEU A 1 96 ? 4.047 3.650 1.882 1.00 93.00 96 LEU A C 1
ATOM 742 O O . LEU A 1 96 ? 3.551 3.731 3.003 1.00 93.00 96 LEU A O 1
ATOM 746 N N . VAL A 1 97 ? 5.324 3.309 1.690 1.00 93.75 97 VAL A 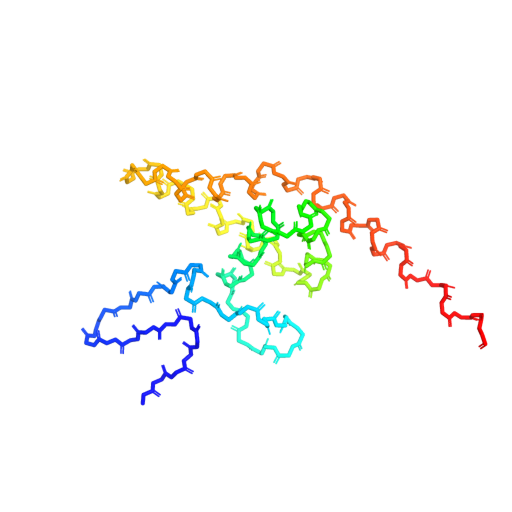N 1
ATOM 747 C CA . VAL A 1 97 ? 6.237 2.991 2.798 1.00 93.75 97 VAL A CA 1
ATOM 748 C C . VAL A 1 97 ? 6.526 4.233 3.645 1.00 93.75 97 VAL A C 1
ATOM 750 O O . VAL A 1 97 ? 6.514 4.146 4.871 1.00 93.75 97 VAL A O 1
ATOM 753 N N . ILE A 1 98 ? 6.744 5.386 3.007 1.00 94.38 98 ILE A N 1
ATOM 754 C CA . ILE A 1 98 ? 7.001 6.663 3.689 1.00 94.38 98 ILE A CA 1
ATOM 755 C C . ILE A 1 98 ? 5.766 7.140 4.454 1.00 94.38 98 ILE A C 1
ATOM 757 O O . ILE A 1 98 ? 5.887 7.559 5.603 1.00 94.38 98 ILE A O 1
ATOM 761 N N . SER A 1 99 ? 4.581 7.056 3.847 1.00 93.69 99 SER A N 1
ATOM 762 C CA . SER A 1 99 ? 3.331 7.483 4.482 1.00 93.69 99 SER A CA 1
ATOM 763 C C . SER A 1 99 ? 2.830 6.510 5.554 1.00 93.69 99 SER A C 1
ATOM 765 O O . SER A 1 99 ? 1.916 6.861 6.298 1.00 93.69 99 SER A O 1
ATOM 767 N N . TRP A 1 100 ? 3.414 5.311 5.679 1.00 94.38 100 TRP A N 1
ATOM 768 C CA . TRP A 1 100 ? 2.911 4.263 6.572 1.00 94.38 100 TRP A CA 1
ATOM 769 C C . TRP A 1 100 ? 2.708 4.685 8.031 1.00 94.38 100 TRP A C 1
ATOM 771 O O . TRP A 1 100 ? 1.634 4.406 8.558 1.00 94.38 100 TRP A O 1
ATOM 781 N N . PRO A 1 101 ? 3.656 5.369 8.707 1.00 94.06 101 PRO A N 1
ATOM 782 C CA . PRO A 1 101 ? 3.466 5.749 10.107 1.00 94.06 101 PRO A CA 1
ATOM 783 C C . PRO A 1 101 ? 2.222 6.621 10.314 1.00 94.06 101 PRO A C 1
ATOM 785 O O . PRO A 1 101 ? 1.501 6.449 11.295 1.00 94.06 101 PRO A O 1
ATOM 788 N N . GLU A 1 102 ? 1.942 7.514 9.363 1.00 94.12 102 GLU A N 1
ATOM 789 C CA . GLU A 1 102 ? 0.776 8.394 9.409 1.00 94.12 102 GLU A CA 1
ATOM 790 C C . GLU A 1 102 ? -0.517 7.647 9.063 1.00 94.12 102 GLU A C 1
ATOM 792 O O . GLU A 1 102 ? -1.521 7.808 9.751 1.00 94.12 102 GLU A O 1
ATOM 797 N N . ILE A 1 103 ? -0.489 6.776 8.050 1.00 94.25 103 ILE A N 1
ATOM 798 C CA . ILE A 1 103 ? -1.623 5.908 7.695 1.00 94.25 103 ILE A CA 1
ATOM 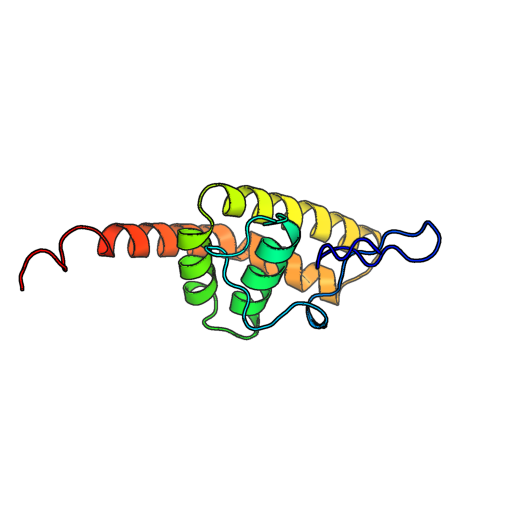799 C C . ILE A 1 103 ? -2.021 5.036 8.893 1.00 94.25 103 ILE A C 1
ATOM 801 O O . ILE A 1 103 ? -3.201 4.953 9.226 1.00 94.25 103 ILE A O 1
ATOM 805 N N . SER A 1 104 ? -1.049 4.426 9.574 1.00 92.56 104 SER A N 1
ATOM 806 C CA . SER A 1 104 ? -1.291 3.581 10.746 1.00 92.56 104 SER A CA 1
ATOM 807 C C . SER A 1 104 ? -1.831 4.374 11.935 1.00 92.56 104 SER A C 1
ATOM 809 O O . SER A 1 104 ? -2.754 3.905 12.601 1.00 92.56 104 SER A O 1
ATOM 811 N N . ARG A 1 105 ? -1.327 5.594 12.174 1.00 93.44 105 ARG A N 1
ATOM 812 C CA . ARG A 1 105 ? -1.872 6.501 13.199 1.00 93.44 105 ARG A CA 1
ATOM 813 C C . ARG A 1 105 ? -3.337 6.842 12.915 1.00 93.44 105 ARG A C 1
ATOM 815 O O . ARG A 1 105 ? -4.190 6.654 13.777 1.00 93.44 105 ARG A O 1
ATOM 822 N N . LEU A 1 106 ? -3.639 7.285 11.694 1.00 92.06 106 LEU A N 1
ATOM 823 C CA . LEU A 1 106 ? -4.998 7.640 11.269 1.00 92.06 106 LEU A CA 1
ATOM 824 C C . LEU A 1 106 ? -5.945 6.431 11.269 1.00 92.06 106 LEU A C 1
ATOM 826 O O . LEU A 1 106 ? -7.130 6.568 11.576 1.00 92.06 106 LEU A O 1
ATOM 830 N N . SER A 1 107 ? -5.430 5.243 10.948 1.00 90.69 107 SER A N 1
ATOM 831 C CA . SER A 1 107 ? -6.179 3.987 11.012 1.00 90.69 107 SER A CA 1
ATOM 832 C C . SER A 1 107 ? -6.560 3.660 12.455 1.00 90.69 107 SER A C 1
ATOM 834 O O . SER A 1 107 ? -7.712 3.318 12.716 1.00 90.69 107 SER A O 1
ATOM 836 N N . ALA A 1 108 ? -5.630 3.804 13.402 1.00 87.25 108 ALA A N 1
ATOM 837 C CA . ALA A 1 108 ? -5.912 3.600 14.821 1.00 87.25 108 ALA A CA 1
ATOM 838 C C . ALA A 1 108 ? -6.956 4.607 15.339 1.00 87.25 108 ALA A C 1
ATOM 840 O O . ALA A 1 108 ? -7.930 4.207 15.970 1.00 87.25 108 ALA A O 1
ATOM 841 N N . GLU A 1 109 ? -6.837 5.888 14.979 1.00 86.94 109 GLU A N 1
ATOM 842 C CA . GLU A 1 109 ? -7.816 6.926 15.352 1.00 86.94 109 GLU A CA 1
ATOM 843 C C . GLU A 1 109 ? -9.209 6.683 14.757 1.00 86.94 109 GLU A C 1
ATOM 845 O O . GLU A 1 109 ? -10.229 6.972 15.383 1.00 86.94 109 GLU A O 1
ATOM 850 N N . THR A 1 110 ? -9.277 6.147 13.540 1.00 78.56 110 THR A N 1
ATOM 851 C CA . THR A 1 110 ? -10.547 5.779 12.895 1.00 78.56 110 THR A CA 1
ATOM 852 C C . THR A 1 110 ? -11.189 4.586 13.607 1.00 78.56 110 THR A C 1
ATOM 854 O O . THR A 1 110 ? -12.404 4.557 13.819 1.00 78.56 110 THR A O 1
ATOM 857 N N . GLN A 1 111 ? -10.371 3.630 14.048 1.00 69.06 111 GLN A N 1
ATOM 858 C CA . GLN A 1 111 ? -10.820 2.471 14.812 1.00 69.06 111 GLN A CA 1
ATOM 859 C C . GLN A 1 111 ? -11.310 2.865 16.213 1.00 69.06 111 GLN A C 1
ATOM 861 O O . GLN A 1 111 ? -12.326 2.338 16.653 1.00 69.06 111 GLN A O 1
ATOM 866 N N . GLU A 1 112 ? -10.668 3.839 16.866 1.00 61.47 112 GLU A N 1
ATOM 867 C CA . GLU A 1 112 ? -11.090 4.411 18.157 1.00 61.47 112 GLU A CA 1
ATOM 868 C C . GLU A 1 112 ? -12.370 5.250 18.073 1.00 61.47 112 GLU A C 1
ATOM 870 O O . GLU A 1 112 ? -13.114 5.330 19.046 1.00 61.47 112 GLU A O 1
ATOM 875 N N . LYS A 1 113 ? -12.682 5.835 16.913 1.00 57.56 113 LYS A N 1
ATOM 876 C CA . LYS A 1 113 ? -13.967 6.523 16.687 1.00 57.56 113 LYS A CA 1
ATOM 877 C C . LYS A 1 113 ? -15.140 5.560 16.453 1.00 57.56 113 LYS A C 1
AT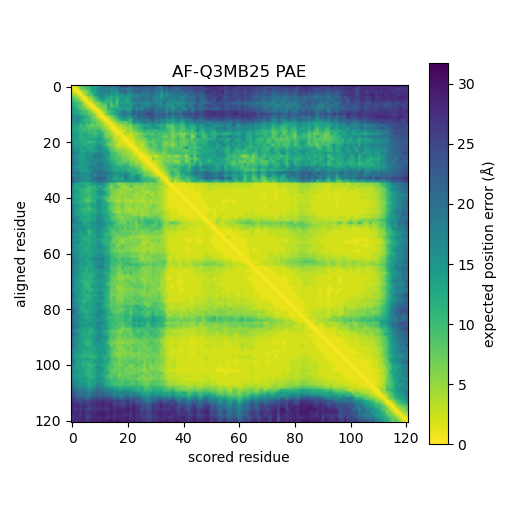OM 879 O O . LYS A 1 113 ? -16.284 6.006 16.417 1.00 57.56 113 LYS A O 1
ATOM 884 N N . THR A 1 114 ? -14.874 4.259 16.290 1.00 52.25 114 THR A N 1
ATOM 885 C CA . THR A 1 114 ? -15.880 3.254 15.904 1.00 52.25 114 THR A CA 1
ATOM 886 C C . THR A 1 114 ? -16.496 2.415 17.049 1.00 52.25 114 THR A C 1
ATOM 888 O O . THR A 1 114 ? -17.515 1.774 16.794 1.00 52.25 114 THR A O 1
ATOM 891 N N . PRO A 1 115 ? -16.075 2.431 18.331 1.00 48.84 115 PRO A N 1
ATOM 892 C CA . PRO A 1 115 ? -16.896 1.897 19.411 1.00 48.84 115 PRO A CA 1
ATOM 893 C C . PRO A 1 115 ? -17.634 3.047 20.124 1.00 48.84 115 PRO A C 1
ATOM 895 O O . PRO A 1 115 ? -17.021 4.008 20.568 1.00 48.84 115 PRO A O 1
ATOM 898 N N . VAL A 1 116 ? -18.953 2.899 20.311 1.00 48.12 116 VAL A N 1
ATOM 899 C CA . VAL A 1 116 ? -19.835 3.670 21.230 1.00 48.12 116 VAL A CA 1
ATOM 900 C C . VAL A 1 116 ? -20.713 4.796 20.642 1.00 48.12 116 VAL A C 1
ATOM 902 O O . VAL A 1 116 ? -21.651 5.196 21.320 1.00 48.12 116 VAL A O 1
ATOM 905 N N . GLN A 1 117 ? -20.597 5.241 19.382 1.00 45.88 117 GLN A N 1
ATOM 906 C CA . GLN A 1 117 ? -21.540 6.278 18.883 1.00 45.88 117 GLN A CA 1
ATOM 907 C C . GLN A 1 117 ? -22.839 5.746 18.232 1.00 45.88 117 GLN A C 1
ATOM 909 O O . GLN A 1 117 ? -23.756 6.524 17.987 1.00 45.88 117 GLN A O 1
ATOM 914 N N . MET A 1 118 ? -22.982 4.428 18.021 1.00 44.94 118 MET A N 1
ATOM 915 C CA . MET A 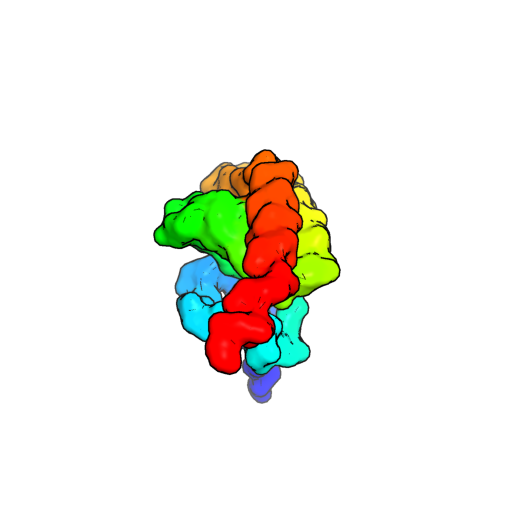1 118 ? -24.246 3.805 17.564 1.00 44.94 118 MET A CA 1
ATOM 916 C C . MET A 1 118 ? -25.105 3.199 18.691 1.00 44.94 118 MET A C 1
ATOM 918 O O . MET A 1 118 ? -26.113 2.563 18.406 1.00 44.94 118 MET A O 1
ATOM 922 N N . ALA A 1 119 ? -24.744 3.384 19.966 1.00 46.72 119 ALA A N 1
ATOM 923 C CA . ALA A 1 119 ? -25.515 2.855 21.103 1.00 46.72 119 ALA A CA 1
ATOM 924 C C . ALA A 1 119 ? -26.529 3.857 21.699 1.00 46.72 119 ALA A C 1
ATOM 926 O O . ALA A 1 119 ? -27.094 3.599 22.759 1.00 46.72 119 ALA A O 1
ATOM 927 N N . LEU A 1 120 ? -26.755 5.000 21.044 1.00 43.22 120 LEU A N 1
ATOM 928 C CA . LEU A 1 120 ? -27.697 6.033 21.486 1.00 43.22 120 LEU A CA 1
ATOM 929 C C . LEU A 1 120 ? -28.567 6.512 20.316 1.00 43.22 120 LEU A C 1
ATOM 931 O O . LEU A 1 120 ? -28.475 7.667 19.907 1.00 43.22 120 LEU A O 1
ATOM 935 N N . LEU A 1 121 ? -29.399 5.618 19.780 1.00 41.00 121 LEU A N 1
ATOM 936 C CA . LEU A 1 121 ? -30.643 5.964 19.084 1.00 41.00 121 LEU A CA 1
ATOM 937 C C . LEU A 1 121 ? -31.732 4.964 19.473 1.00 41.00 121 LEU A C 1
ATOM 939 O O . LEU A 1 121 ? -31.439 3.748 19.443 1.00 41.00 121 LEU A O 1
#